Protein AF-A0A6G8DD93-F1 (afdb_monomer_lite)

Radius of gyration: 13.84 Å; chains: 1; bounding box: 37×21×39 Å

Sequence (118 aa):
MFRYVGTKSSLTWDGNDSGITEENYPYACIECGKQSQYQVKDLKKIKTVLNDRMIGFLIEKKLVSQSSNQYFIKAGIPAYVVSCECPGCGIRQHILIGLKEVQPQRYNIYKKSIIVDE

pLDDT: mean 91.11, std 4.94, range [71.0, 96.44]

Foldseek 3Di:
DKDKDWDWDKDKFAAAPVVQQPDWDWDADPPPRDIDTDGPVQWDFCVVPDDPVVVVVCVVVLCWDDDDPFIASDPPWTKTWHWDQDPPPRFIKIWIWTWDDPDNRMIMITGTMIMGDD

Structure (mmCIF, N/CA/C/O backbone):
data_AF-A0A6G8DD93-F1
#
_entry.id   AF-A0A6G8DD93-F1
#
loop_
_atom_site.group_PDB
_atom_site.id
_atom_site.type_symbol
_atom_site.label_atom_id
_atom_site.label_alt_id
_atom_site.label_comp_id
_atom_site.label_asym_id
_atom_site.label_entity_id
_atom_site.label_seq_id
_atom_site.pdbx_PDB_ins_code
_atom_site.Cartn_x
_atom_site.Cartn_y
_atom_site.Cartn_z
_atom_site.occupancy
_atom_site.B_iso_or_equiv
_atom_site.auth_seq_id
_atom_site.auth_comp_id
_atom_site.auth_asym_id
_atom_site.auth_atom_id
_atom_site.pdbx_PDB_model_num
ATOM 1 N N . MET A 1 1 ? -5.812 0.994 19.191 1.00 83.25 1 MET A N 1
ATOM 2 C CA . MET A 1 1 ? -5.527 -0.444 18.924 1.00 83.25 1 MET A CA 1
ATOM 3 C C . MET A 1 1 ? -5.581 -0.623 17.415 1.00 83.25 1 MET A C 1
ATOM 5 O O . MET A 1 1 ? -6.400 0.026 16.790 1.00 83.25 1 MET A O 1
ATOM 9 N N . PHE A 1 2 ? -4.698 -1.410 16.789 1.00 89.56 2 PHE A N 1
ATOM 10 C CA . PHE A 1 2 ? -4.682 -1.472 15.319 1.0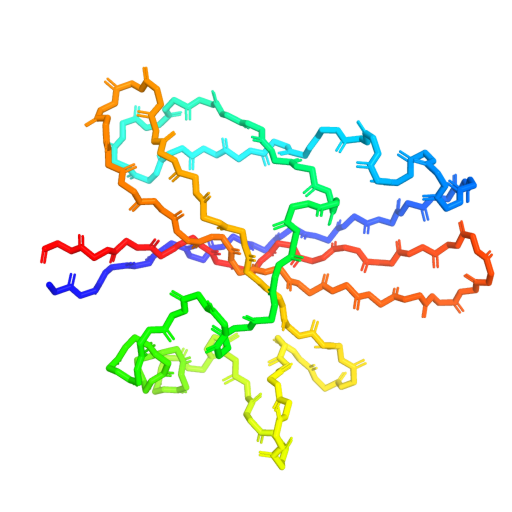0 89.56 2 PHE A CA 1
ATOM 11 C C . PHE A 1 2 ? -5.557 -2.599 14.781 1.00 89.56 2 PHE A C 1
ATOM 13 O O . PHE A 1 2 ? -5.415 -3.752 15.200 1.00 89.56 2 PHE A O 1
ATOM 20 N N . ARG A 1 3 ? -6.380 -2.284 13.777 1.00 90.88 3 ARG A N 1
ATOM 21 C CA . ARG A 1 3 ? -7.102 -3.279 12.974 1.00 90.88 3 ARG A CA 1
ATOM 22 C C . ARG A 1 3 ? -6.700 -3.190 11.516 1.00 90.88 3 ARG A C 1
ATOM 24 O O . ARG A 1 3 ? -6.307 -2.130 11.032 1.00 90.88 3 ARG A O 1
ATOM 31 N N . TYR A 1 4 ? -6.820 -4.306 10.805 1.00 92.25 4 TYR A N 1
ATOM 32 C CA . TYR A 1 4 ? -6.596 -4.326 9.369 1.00 92.25 4 TYR A CA 1
ATOM 33 C C . TYR A 1 4 ? -7.526 -5.298 8.653 1.00 92.25 4 TYR A C 1
ATOM 35 O O . TYR A 1 4 ? -7.932 -6.318 9.206 1.00 92.25 4 TYR A O 1
ATOM 43 N N . VAL A 1 5 ? -7.787 -4.999 7.383 1.00 91.31 5 VAL A N 1
ATOM 44 C CA . VAL A 1 5 ? -8.429 -5.915 6.439 1.00 91.31 5 VAL A CA 1
ATOM 45 C C . VAL A 1 5 ? -7.463 -6.165 5.291 1.00 91.31 5 VAL A C 1
ATOM 47 O O . VAL A 1 5 ? -7.006 -5.234 4.621 1.00 91.31 5 VAL A O 1
ATOM 50 N N . GLY A 1 6 ? -7.129 -7.437 5.072 1.00 85.25 6 GLY A N 1
ATOM 51 C CA . GLY A 1 6 ? -6.342 -7.853 3.919 1.00 85.25 6 GLY A CA 1
ATOM 52 C C . GLY A 1 6 ? -7.145 -7.647 2.639 1.00 85.25 6 GLY A C 1
ATOM 53 O O . GLY A 1 6 ? -8.250 -8.161 2.500 1.00 85.25 6 GLY A O 1
ATOM 54 N N . THR A 1 7 ? -6.584 -6.916 1.684 1.00 76.62 7 THR A N 1
ATOM 55 C CA . THR A 1 7 ? -7.176 -6.720 0.359 1.00 76.62 7 THR A CA 1
ATOM 56 C C . THR A 1 7 ? -6.131 -7.146 -0.653 1.00 76.62 7 THR A C 1
ATOM 58 O O . THR A 1 7 ? -5.123 -6.481 -0.799 1.00 76.62 7 THR A O 1
ATOM 61 N N . LYS A 1 8 ? -6.297 -8.294 -1.314 1.00 71.00 8 LYS A N 1
ATOM 62 C CA . LYS A 1 8 ? -5.358 -8.723 -2.360 1.00 71.00 8 LYS A CA 1
ATOM 63 C C . LYS A 1 8 ? -5.945 -8.358 -3.715 1.00 71.00 8 LYS A C 1
ATOM 65 O O . LYS A 1 8 ? -6.691 -9.144 -4.285 1.00 71.00 8 LYS A O 1
ATOM 70 N N . SER A 1 9 ? -5.604 -7.177 -4.222 1.00 78.88 9 SER A N 1
ATOM 71 C CA . SER A 1 9 ? -5.909 -6.804 -5.606 1.00 78.88 9 SER A CA 1
ATOM 72 C C . SER A 1 9 ? -4.635 -6.354 -6.304 1.00 78.88 9 SER A C 1
ATOM 74 O O . SER A 1 9 ? -3.966 -5.425 -5.848 1.00 78.88 9 SER A O 1
ATOM 76 N N . SER A 1 10 ? -4.308 -7.037 -7.396 1.00 82.81 10 SER A N 1
ATOM 77 C CA . SER A 1 10 ? -3.232 -6.664 -8.306 1.00 82.81 10 SER A CA 1
ATOM 78 C C . SER A 1 10 ? -3.866 -6.063 -9.548 1.00 82.81 10 SER A C 1
ATOM 80 O O . SER A 1 10 ? -4.750 -6.686 -10.132 1.00 82.81 10 SER A O 1
ATOM 82 N N . LEU A 1 11 ? -3.404 -4.888 -9.944 1.00 86.56 11 LEU A N 1
ATOM 83 C CA . LEU A 1 11 ? -3.769 -4.249 -11.197 1.00 86.56 11 LEU A CA 1
ATOM 84 C C . LEU A 1 11 ? -2.490 -3.966 -11.984 1.00 86.56 11 LEU A C 1
ATOM 86 O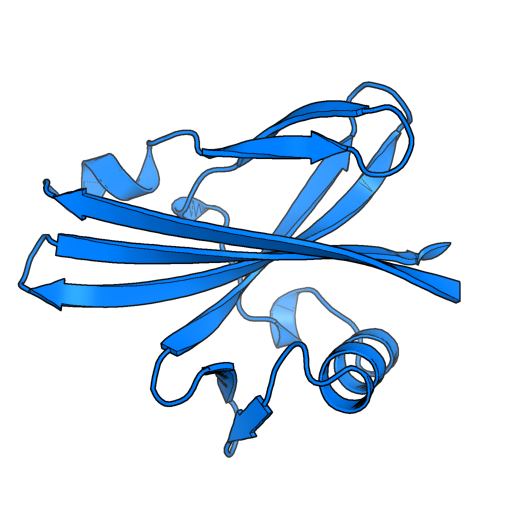 O . LEU A 1 11 ? -1.466 -3.602 -11.403 1.00 86.56 11 LEU A O 1
ATOM 90 N N . THR A 1 12 ? -2.548 -4.176 -13.292 1.00 86.38 12 THR A N 1
ATOM 91 C CA . THR A 1 12 ? -1.510 -3.726 -14.214 1.00 86.38 12 THR A CA 1
ATOM 92 C C . THR A 1 12 ? -2.053 -2.513 -14.933 1.00 86.38 12 THR A C 1
ATOM 94 O O . THR A 1 12 ? -3.122 -2.578 -15.534 1.00 86.38 12 THR A O 1
ATOM 97 N N . TRP A 1 13 ? -1.314 -1.423 -14.838 1.00 88.38 13 TRP A N 1
ATOM 98 C CA . TRP A 1 13 ? -1.592 -0.196 -15.547 1.00 88.38 13 TRP A CA 1
ATOM 99 C C . TRP A 1 13 ? -0.584 -0.051 -16.693 1.00 88.38 13 TRP A C 1
ATOM 101 O O . TRP A 1 13 ? 0.595 -0.383 -16.523 1.00 88.38 13 TRP A O 1
ATOM 111 N N . ASP A 1 14 ? -1.067 0.384 -17.852 1.00 88.69 14 ASP A N 1
ATOM 112 C CA . ASP A 1 14 ? -0.334 0.436 -19.120 1.00 88.69 14 ASP A CA 1
ATOM 113 C C . ASP A 1 14 ? -0.663 1.774 -19.808 1.00 88.69 14 ASP A C 1
ATOM 115 O O . ASP A 1 14 ? -1.783 1.964 -20.287 1.00 88.69 14 ASP A O 1
ATOM 119 N N . GLY A 1 15 ? 0.254 2.747 -19.754 1.00 85.75 15 GLY A N 1
ATOM 120 C CA . GLY A 1 15 ? -0.004 4.124 -20.194 1.00 85.75 15 GLY A CA 1
ATOM 121 C C . GLY A 1 15 ? 1.106 5.122 -19.829 1.00 85.75 15 GLY A C 1
ATOM 122 O O . GLY A 1 15 ? 2.172 4.755 -19.370 1.00 85.75 15 GLY A O 1
ATOM 123 N N . ASN A 1 16 ? 0.882 6.429 -19.966 1.00 84.38 16 ASN A N 1
ATOM 124 C CA . ASN A 1 16 ? 1.900 7.457 -19.665 1.00 84.38 16 ASN A CA 1
ATOM 125 C C . ASN A 1 16 ? 1.996 7.857 -18.176 1.00 84.38 16 ASN A C 1
ATOM 127 O O . ASN A 1 16 ? 0.972 8.012 -17.521 1.00 84.38 16 ASN A O 1
ATOM 131 N N . ASP A 1 17 ? 3.188 8.061 -17.610 1.00 74.44 17 ASP A N 1
ATOM 132 C CA . ASP A 1 17 ? 3.363 8.275 -16.154 1.00 74.44 17 ASP A CA 1
ATOM 133 C C . ASP A 1 17 ? 2.455 9.362 -15.542 1.00 74.44 17 ASP A C 1
ATOM 135 O O . ASP A 1 17 ? 2.026 9.262 -14.394 1.00 74.44 17 ASP A O 1
ATOM 139 N N . SER A 1 18 ? 2.105 10.397 -16.306 1.00 80.00 18 SER A N 1
ATOM 140 C CA . SER A 1 18 ? 1.114 11.390 -15.881 1.00 80.00 18 SER A CA 1
ATOM 141 C C . SER A 1 18 ? -0.274 10.772 -15.638 1.00 80.00 18 SER A C 1
ATOM 143 O O . SER A 1 18 ? -0.910 11.065 -14.629 1.00 80.00 18 SER A O 1
ATOM 145 N N . GLY A 1 19 ? -0.722 9.854 -16.496 1.00 82.62 19 GLY A N 1
ATOM 146 C CA . GLY A 1 19 ? -2.014 9.179 -16.385 1.00 82.62 19 GLY A CA 1
ATOM 147 C C . GLY A 1 19 ? -2.158 8.337 -15.115 1.00 82.62 19 GLY A C 1
ATOM 148 O O . GLY A 1 19 ? -3.164 8.459 -14.420 1.00 82.62 19 GLY A O 1
ATOM 149 N N . ILE A 1 20 ? -1.140 7.554 -14.734 1.00 86.56 20 ILE A N 1
ATOM 150 C CA . ILE A 1 20 ? -1.201 6.740 -13.502 1.00 86.56 20 ILE A CA 1
ATOM 151 C C . ILE A 1 20 ? -1.336 7.616 -12.252 1.00 86.56 20 ILE A C 1
ATOM 153 O O . ILE A 1 20 ? -2.008 7.224 -11.295 1.00 86.56 20 ILE A O 1
ATOM 157 N N . THR A 1 21 ? -0.730 8.810 -12.250 1.00 85.56 21 THR A N 1
ATOM 158 C CA . THR A 1 21 ? -0.805 9.739 -11.112 1.00 85.56 21 THR A CA 1
ATOM 159 C C . THR A 1 21 ? -2.174 10.396 -10.948 1.00 85.56 21 THR A C 1
ATOM 161 O O . THR A 1 21 ? -2.533 10.761 -9.827 1.00 85.56 21 THR A O 1
ATOM 164 N N . GLU A 1 22 ? -2.943 10.515 -12.030 1.00 86.56 22 GLU A N 1
ATOM 165 C CA . GLU A 1 22 ? -4.273 11.134 -12.057 1.00 86.56 22 GLU A CA 1
ATOM 166 C C . GLU A 1 22 ? -5.414 10.112 -11.924 1.00 86.56 22 GLU A C 1
ATOM 168 O O . GLU A 1 22 ? -6.558 10.478 -11.647 1.00 86.56 22 GLU A O 1
ATOM 173 N N . GLU A 1 23 ? -5.115 8.822 -12.066 1.00 89.25 23 GLU A N 1
ATOM 174 C CA . GLU A 1 23 ? -6.109 7.759 -11.982 1.00 89.25 23 GLU A CA 1
ATOM 175 C C . GLU A 1 23 ? -6.597 7.509 -10.547 1.00 89.25 23 GLU A C 1
ATOM 177 O O . GLU A 1 23 ? -5.828 7.499 -9.582 1.00 89.25 23 GLU A O 1
ATOM 182 N N . ASN A 1 24 ? -7.909 7.292 -10.418 1.00 91.62 24 ASN A N 1
ATOM 183 C CA . ASN A 1 24 ? -8.585 7.044 -9.151 1.00 91.62 24 ASN A CA 1
ATOM 184 C C . ASN A 1 24 ? -8.781 5.544 -8.908 1.00 91.62 24 ASN A C 1
ATOM 186 O O . ASN A 1 24 ? -9.514 4.867 -9.628 1.00 91.62 24 ASN A O 1
ATOM 190 N N . TYR A 1 25 ? -8.200 5.042 -7.823 1.00 91.12 25 TYR A N 1
ATOM 191 C CA . TYR A 1 25 ? -8.240 3.635 -7.447 1.00 91.12 25 TYR A CA 1
ATOM 192 C C . TYR A 1 25 ? -9.256 3.391 -6.328 1.00 91.12 25 TYR A C 1
ATOM 194 O O . TYR A 1 25 ? -9.141 3.990 -5.254 1.00 91.12 25 TYR A O 1
ATOM 202 N N . PRO A 1 26 ? -10.236 2.489 -6.517 1.00 91.81 26 PRO A N 1
ATOM 203 C CA . PRO A 1 26 ? -11.305 2.294 -5.550 1.00 91.81 26 PRO A CA 1
ATOM 204 C C . PRO A 1 26 ? -10.869 1.490 -4.315 1.00 91.81 26 PRO A C 1
ATOM 206 O O . PRO A 1 26 ? -10.090 0.521 -4.368 1.00 91.81 26 PRO A O 1
ATOM 209 N N . TYR A 1 27 ? -11.455 1.842 -3.176 1.00 91.81 27 TYR A N 1
ATOM 210 C CA . TYR A 1 27 ? -11.392 1.070 -1.943 1.00 91.81 27 TYR A CA 1
ATOM 211 C C . TYR A 1 27 ? -12.670 1.234 -1.113 1.00 91.81 27 TYR A C 1
ATOM 213 O O . TYR A 1 27 ? -13.379 2.227 -1.228 1.00 91.81 27 TYR A O 1
ATOM 221 N N . ALA A 1 28 ? -12.944 0.255 -0.253 1.00 92.25 28 ALA A N 1
ATOM 222 C CA . ALA A 1 28 ? -14.062 0.302 0.680 1.00 92.25 28 ALA A CA 1
ATOM 223 C C . ALA A 1 28 ? -13.554 0.639 2.083 1.00 92.25 28 ALA A C 1
ATOM 225 O O . ALA A 1 28 ? -12.561 0.064 2.537 1.00 92.25 28 ALA A O 1
ATOM 226 N N . CYS A 1 29 ? -14.256 1.534 2.773 1.00 92.56 29 CYS A N 1
ATOM 227 C CA . CYS A 1 29 ? -14.051 1.790 4.190 1.00 92.56 29 CYS A CA 1
ATOM 228 C C . CYS A 1 29 ? -14.261 0.504 5.000 1.00 92.56 29 CYS A C 1
ATOM 230 O O . CYS A 1 29 ? -15.314 -0.121 4.888 1.00 92.56 29 CYS A O 1
ATOM 232 N N . ILE A 1 30 ? -13.305 0.149 5.862 1.00 91.81 30 ILE A N 1
ATOM 233 C CA . ILE A 1 30 ? -13.420 -1.080 6.662 1.00 91.81 30 ILE A CA 1
ATOM 234 C C . ILE A 1 30 ? -14.486 -1.013 7.770 1.00 91.81 30 ILE A C 1
ATOM 236 O O . ILE A 1 30 ? -14.938 -2.058 8.216 1.00 91.81 30 ILE A O 1
ATOM 240 N N . GLU A 1 31 ? -14.899 0.187 8.197 1.00 92.06 31 GLU A N 1
ATOM 241 C CA . GLU A 1 31 ? -15.916 0.358 9.249 1.00 92.06 31 GLU A CA 1
ATOM 242 C C . GLU A 1 31 ? -17.341 0.400 8.698 1.00 92.06 31 GLU A C 1
ATOM 244 O O . GLU A 1 31 ? -18.227 -0.279 9.197 1.00 92.06 31 GLU A O 1
ATOM 249 N N . CYS A 1 32 ? -17.581 1.230 7.678 1.00 93.50 32 CYS A N 1
ATOM 250 C CA . CYS A 1 32 ? -18.930 1.507 7.177 1.00 93.50 32 CYS A CA 1
ATOM 251 C C . CYS A 1 32 ? -19.180 1.011 5.748 1.00 93.50 32 CYS A C 1
ATOM 253 O O . CYS A 1 32 ? -20.258 1.236 5.207 1.00 93.50 32 CYS A O 1
ATOM 255 N N . GLY A 1 33 ? -18.189 0.399 5.093 1.00 93.00 33 GLY A N 1
ATOM 256 C CA . GLY A 1 33 ? -18.318 -0.153 3.740 1.00 93.00 33 GLY A CA 1
ATOM 257 C C . GLY A 1 33 ? -18.420 0.876 2.607 1.00 93.00 33 GLY A C 1
ATOM 258 O O . GLY A 1 33 ? -18.411 0.486 1.439 1.00 93.00 33 GLY A O 1
ATOM 259 N N . LYS A 1 34 ? -18.4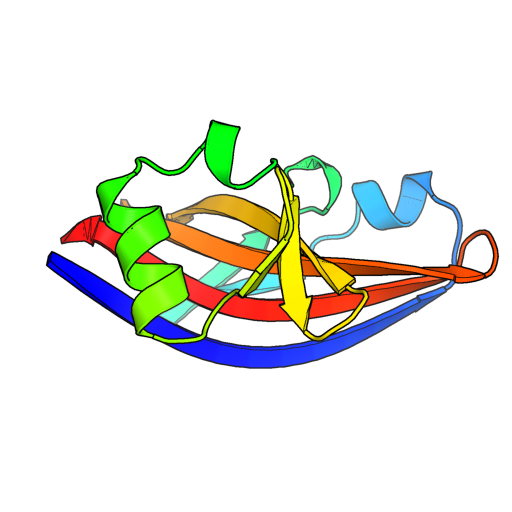88 2.182 2.913 1.00 94.31 34 LYS A N 1
ATOM 260 C CA . LYS A 1 34 ? -18.569 3.251 1.904 1.00 94.31 34 LYS A CA 1
ATOM 261 C C . LYS A 1 34 ? -17.388 3.174 0.935 1.00 94.31 34 LYS A C 1
ATOM 263 O O . LYS A 1 34 ? -16.241 3.042 1.363 1.00 94.31 34 LYS A O 1
ATOM 268 N N . GLN A 1 35 ? -17.685 3.261 -0.360 1.00 94.19 35 GLN A N 1
ATOM 269 C CA . GLN A 1 35 ? -16.675 3.293 -1.414 1.00 94.19 35 GLN A CA 1
ATOM 270 C C . GLN A 1 35 ? -16.034 4.679 -1.489 1.00 94.19 35 GLN A C 1
ATOM 272 O O . GLN A 1 35 ? -16.726 5.698 -1.470 1.00 94.19 35 GLN A O 1
ATOM 277 N N . SER A 1 36 ? -14.715 4.684 -1.604 1.00 93.00 36 SER A N 1
ATOM 278 C CA . SER A 1 36 ? -13.859 5.855 -1.741 1.00 93.00 36 SER A CA 1
ATOM 279 C C . SER A 1 36 ? -12.767 5.566 -2.771 1.00 93.00 36 SER A C 1
ATOM 281 O O . SER A 1 36 ? -12.649 4.449 -3.282 1.00 93.00 36 SER A O 1
ATOM 283 N N . GLN A 1 37 ? -11.970 6.579 -3.096 1.00 93.62 37 GLN A N 1
ATOM 284 C CA . GLN A 1 37 ? -10.905 6.484 -4.088 1.00 93.62 37 GLN A CA 1
ATOM 285 C C . GLN A 1 37 ? -9.617 7.121 -3.561 1.00 93.62 37 GLN A C 1
ATOM 287 O O . GLN A 1 37 ? -9.668 7.991 -2.693 1.00 93.62 37 GLN A O 1
ATOM 292 N N . TYR A 1 38 ? -8.474 6.670 -4.070 1.00 92.62 38 TYR A N 1
ATOM 293 C CA . TYR A 1 38 ? -7.164 7.284 -3.842 1.00 92.62 38 TYR A CA 1
ATOM 294 C C . TYR A 1 38 ? -6.410 7.413 -5.168 1.00 92.62 38 TYR A C 1
ATOM 296 O O . TYR A 1 38 ? -6.697 6.666 -6.103 1.00 92.62 38 TYR A O 1
ATOM 304 N N . GLN A 1 39 ? -5.422 8.305 -5.237 1.00 92.88 39 GLN A N 1
ATOM 305 C CA . GLN A 1 39 ? -4.561 8.456 -6.411 1.00 92.88 39 GLN A CA 1
ATOM 306 C C . GLN A 1 39 ? -3.122 8.039 -6.101 1.00 92.88 39 GLN A C 1
ATOM 308 O O . GLN A 1 39 ? -2.654 8.126 -4.963 1.00 92.88 39 GLN A O 1
ATOM 313 N N . VAL A 1 40 ? -2.386 7.595 -7.124 1.00 91.50 40 VAL A N 1
ATOM 314 C CA . VAL A 1 40 ? -0.976 7.188 -6.967 1.00 91.50 40 VAL A CA 1
ATOM 315 C C . VAL A 1 40 ? -0.088 8.369 -6.568 1.00 91.50 40 VAL A C 1
ATOM 317 O O . VAL A 1 40 ? 0.876 8.182 -5.828 1.00 91.50 40 VAL A O 1
ATOM 320 N N . LYS A 1 41 ? -0.438 9.596 -6.972 1.00 92.94 41 LYS A N 1
ATOM 321 C CA . LYS A 1 41 ? 0.291 10.808 -6.564 1.00 92.94 41 LYS A CA 1
ATOM 322 C C . LYS A 1 41 ? 0.271 11.061 -5.052 1.00 92.94 41 LYS A C 1
ATOM 324 O O . LYS A 1 41 ? 1.164 11.726 -4.534 1.00 92.94 41 LYS A O 1
ATOM 329 N N . ASP A 1 42 ? -0.718 10.511 -4.346 1.00 94.31 42 ASP A N 1
ATOM 330 C CA . ASP A 1 42 ? -0.877 10.677 -2.898 1.00 94.31 42 ASP A CA 1
ATOM 331 C C . ASP A 1 42 ? -0.083 9.637 -2.094 1.00 94.31 42 ASP A C 1
ATOM 333 O O . ASP A 1 42 ? -0.070 9.670 -0.858 1.00 94.31 42 ASP A O 1
ATOM 337 N N . LEU A 1 43 ? 0.588 8.702 -2.778 1.00 94.75 43 LEU A N 1
ATOM 338 C CA . LEU A 1 43 ? 1.431 7.704 -2.140 1.00 94.75 43 LEU A CA 1
ATOM 339 C C . LEU A 1 43 ? 2.613 8.362 -1.438 1.00 94.75 43 LEU A C 1
ATOM 341 O O . LEU A 1 43 ? 3.400 9.114 -2.012 1.00 94.75 43 LEU A O 1
ATOM 345 N N . LYS A 1 44 ? 2.795 7.983 -0.179 1.00 96.00 44 LYS A N 1
ATOM 346 C CA . LYS A 1 44 ? 3.906 8.423 0.654 1.00 96.00 44 LYS A CA 1
ATOM 347 C C . LYS A 1 44 ? 4.687 7.222 1.163 1.00 96.00 44 LYS A C 1
ATOM 349 O O . LYS A 1 44 ? 4.181 6.103 1.272 1.00 96.00 44 LYS A O 1
ATOM 354 N N . LYS A 1 45 ? 5.961 7.442 1.489 1.00 95.31 45 LYS A N 1
ATOM 355 C CA . LYS A 1 45 ? 6.795 6.411 2.123 1.00 95.31 45 LYS A CA 1
ATOM 356 C C . LYS A 1 45 ? 6.240 6.107 3.516 1.00 95.31 45 LYS A C 1
ATOM 358 O O . LYS A 1 45 ? 5.897 7.030 4.249 1.00 95.31 45 LYS A O 1
ATOM 363 N N . ILE A 1 46 ? 6.235 4.837 3.919 1.00 95.06 46 ILE A N 1
ATOM 364 C CA . ILE A 1 46 ? 5.670 4.396 5.209 1.00 95.06 46 ILE A CA 1
ATOM 365 C C . ILE A 1 46 ? 6.173 5.234 6.400 1.00 95.06 46 ILE A C 1
ATOM 367 O O . ILE A 1 46 ? 5.361 5.796 7.130 1.00 95.06 46 ILE A O 1
ATOM 371 N N . LYS A 1 47 ? 7.496 5.417 6.532 1.00 93.44 47 LYS A N 1
ATOM 372 C CA . LYS A 1 47 ? 8.123 6.213 7.612 1.00 93.44 47 LYS A CA 1
ATOM 373 C C . LYS A 1 47 ? 7.740 7.698 7.643 1.00 93.44 47 LYS A C 1
ATO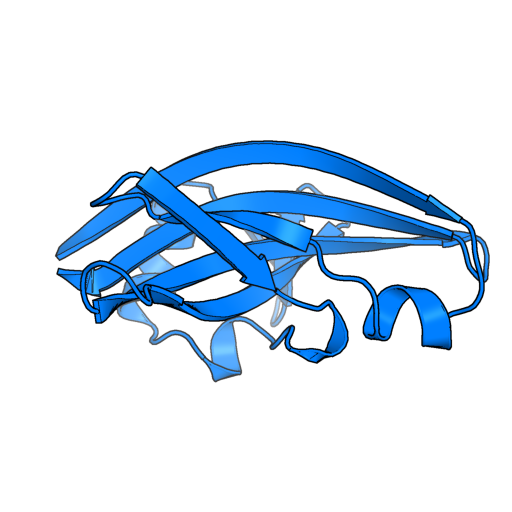M 375 O O . LYS A 1 47 ? 8.004 8.360 8.633 1.00 93.44 47 LYS A O 1
ATOM 380 N N . THR A 1 48 ? 7.171 8.242 6.566 1.00 93.56 48 THR A N 1
ATOM 381 C CA . THR A 1 48 ? 6.768 9.662 6.512 1.00 93.56 48 THR A CA 1
ATOM 382 C C . THR A 1 48 ? 5.349 9.900 7.021 1.00 93.56 48 THR A C 1
ATOM 384 O O . THR A 1 48 ? 4.948 11.046 7.185 1.00 93.56 48 THR A O 1
ATOM 387 N N . VAL A 1 49 ? 4.578 8.831 7.235 1.00 93.69 49 VAL A N 1
ATOM 388 C CA . VAL A 1 49 ? 3.147 8.915 7.550 1.00 93.69 49 VAL A CA 1
ATOM 389 C C . VAL A 1 49 ? 2.790 8.117 8.795 1.00 93.69 49 VAL A C 1
ATOM 391 O O . VAL A 1 49 ? 1.966 8.566 9.584 1.00 93.69 49 VAL A O 1
ATOM 394 N N . LEU A 1 50 ? 3.377 6.930 8.960 1.00 94.25 50 LEU A N 1
ATOM 395 C CA . LEU A 1 50 ? 3.065 6.032 10.065 1.00 94.25 50 LEU A CA 1
ATOM 396 C C . LEU A 1 50 ? 4.091 6.190 11.185 1.00 94.25 50 LEU A C 1
ATOM 398 O O . LEU A 1 50 ? 5.284 6.335 10.924 1.00 94.25 50 LEU A O 1
ATOM 402 N N . ASN A 1 51 ? 3.616 6.114 12.427 1.00 93.31 51 ASN A N 1
ATOM 403 C CA . ASN A 1 51 ? 4.480 6.069 13.603 1.00 93.31 51 ASN A CA 1
ATOM 404 C C . ASN A 1 51 ? 5.118 4.678 13.782 1.00 93.31 51 ASN A C 1
ATOM 406 O O . ASN A 1 51 ? 4.649 3.678 13.230 1.00 93.31 51 ASN A O 1
ATOM 410 N N . ASP A 1 52 ? 6.166 4.604 14.605 1.00 93.12 52 ASP A N 1
ATOM 411 C CA . ASP A 1 52 ? 6.920 3.363 14.832 1.00 93.12 52 ASP A CA 1
ATOM 412 C C . ASP A 1 52 ? 6.057 2.228 15.398 1.00 93.12 52 ASP A C 1
ATOM 414 O O . ASP A 1 52 ? 6.266 1.061 15.064 1.00 93.12 52 ASP A O 1
ATOM 418 N N . ARG A 1 53 ? 5.034 2.558 16.197 1.00 94.69 53 ARG A N 1
ATOM 419 C CA . ARG A 1 53 ? 4.101 1.576 16.766 1.00 94.69 53 ARG A CA 1
ATOM 420 C C . ARG A 1 53 ? 3.309 0.863 15.666 1.00 94.69 53 ARG A C 1
ATOM 422 O O . ARG A 1 53 ? 3.207 -0.363 15.674 1.00 94.69 53 ARG A O 1
ATOM 429 N N . MET A 1 54 ? 2.770 1.617 14.708 1.00 94.62 54 MET A N 1
ATOM 430 C CA . MET A 1 54 ? 2.018 1.059 13.587 1.00 94.62 54 MET A CA 1
ATOM 431 C C . MET A 1 54 ? 2.942 0.315 12.623 1.00 94.62 54 MET A C 1
ATOM 433 O O . MET A 1 54 ? 2.595 -0.768 12.163 1.00 94.62 54 MET A O 1
ATOM 437 N N . ILE A 1 55 ? 4.148 0.832 12.370 1.00 94.75 55 ILE A N 1
ATOM 438 C CA . ILE A 1 55 ? 5.159 0.137 11.559 1.00 94.75 55 ILE A CA 1
ATOM 439 C C . ILE A 1 55 ? 5.512 -1.223 12.174 1.00 94.75 55 ILE A C 1
ATOM 441 O O . ILE A 1 55 ? 5.519 -2.227 11.459 1.00 94.75 55 ILE A O 1
ATOM 445 N N . GLY A 1 56 ? 5.748 -1.272 13.489 1.00 94.88 56 GLY A N 1
ATOM 446 C CA . GLY A 1 56 ? 6.000 -2.515 14.219 1.00 94.88 56 GLY A CA 1
ATOM 447 C C . GLY A 1 56 ? 4.865 -3.524 14.038 1.00 94.88 56 GLY A C 1
ATOM 448 O O . GLY A 1 56 ? 5.117 -4.679 13.698 1.00 94.88 56 GLY A O 1
ATOM 449 N N . PHE A 1 57 ? 3.616 -3.063 14.134 1.00 95.00 57 PHE A N 1
ATOM 450 C CA . PHE A 1 57 ? 2.437 -3.885 13.861 1.00 95.00 57 PHE A CA 1
ATOM 451 C C . PHE A 1 57 ? 2.405 -4.434 12.422 1.00 95.00 57 PHE A C 1
ATOM 453 O O . PHE A 1 57 ? 2.124 -5.619 12.224 1.00 95.00 57 PHE A O 1
ATOM 460 N N . LEU A 1 58 ? 2.728 -3.621 11.406 1.00 94.81 58 LEU A N 1
ATOM 461 C CA . LEU A 1 58 ? 2.752 -4.083 10.010 1.00 94.81 58 LEU A CA 1
ATOM 462 C C . LEU A 1 58 ? 3.783 -5.199 9.783 1.00 94.81 58 LEU A C 1
ATOM 464 O O . LEU A 1 58 ? 3.516 -6.128 9.014 1.00 94.81 58 LEU A O 1
ATOM 468 N N . ILE A 1 59 ? 4.947 -5.108 10.434 1.00 95.00 59 ILE A N 1
ATOM 469 C CA . ILE A 1 59 ? 6.009 -6.120 10.359 1.00 95.00 59 ILE A CA 1
ATOM 470 C C . ILE A 1 59 ? 5.580 -7.394 11.096 1.00 95.00 59 ILE A C 1
ATOM 472 O O . ILE A 1 59 ? 5.663 -8.483 10.529 1.00 95.00 59 ILE A O 1
ATOM 476 N N . GLU A 1 60 ? 5.065 -7.267 12.323 1.00 94.75 60 GLU A N 1
ATOM 477 C CA . GLU A 1 60 ? 4.594 -8.396 13.138 1.00 9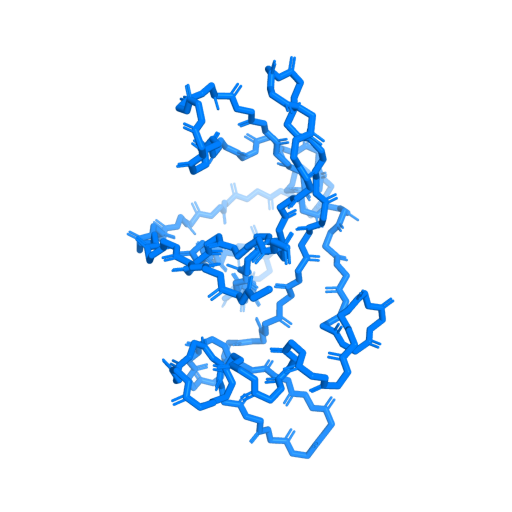4.75 60 GLU A CA 1
ATOM 478 C C . GLU A 1 60 ? 3.511 -9.204 12.405 1.00 94.75 60 GLU A C 1
ATOM 480 O O . GLU A 1 60 ? 3.564 -10.434 12.345 1.00 94.75 60 GLU A O 1
ATOM 485 N N . LYS A 1 61 ? 2.560 -8.513 11.762 1.00 93.50 61 LYS A N 1
ATOM 486 C CA . LYS A 1 61 ? 1.497 -9.138 10.960 1.00 93.50 61 LYS A CA 1
ATOM 487 C C . LYS A 1 61 ? 1.938 -9.551 9.553 1.00 93.50 61 LYS A C 1
ATOM 489 O O . LYS A 1 61 ? 1.104 -10.004 8.770 1.00 93.50 61 LYS A O 1
ATOM 494 N N . LYS A 1 62 ? 3.228 -9.428 9.216 1.00 92.56 62 LYS A N 1
ATOM 495 C CA . LYS A 1 62 ? 3.805 -9.783 7.904 1.00 92.56 62 LYS A CA 1
ATOM 496 C C . LYS A 1 62 ? 3.100 -9.089 6.728 1.00 92.56 62 LYS A C 1
ATOM 498 O O . LYS A 1 62 ? 3.011 -9.634 5.624 1.00 92.56 62 LYS A O 1
ATOM 503 N N . LEU A 1 63 ? 2.574 -7.886 6.960 1.00 93.12 63 LEU A N 1
ATOM 504 C CA . LEU A 1 63 ? 1.964 -7.058 5.916 1.00 93.12 63 LEU A CA 1
ATOM 505 C C . LEU A 1 63 ? 3.037 -6.388 5.060 1.00 93.12 63 LEU A C 1
ATOM 507 O O . LEU A 1 63 ? 2.849 -6.232 3.852 1.00 93.12 63 LEU A O 1
ATOM 511 N N . VAL A 1 64 ? 4.172 -6.070 5.685 1.00 95.12 64 VAL A N 1
ATOM 512 C CA . VAL A 1 64 ? 5.397 -5.613 5.031 1.00 95.12 64 VAL A CA 1
ATOM 513 C C . VAL A 1 64 ? 6.608 -6.367 5.569 1.00 95.12 64 VAL A C 1
ATOM 515 O O . VAL A 1 64 ? 6.616 -6.831 6.707 1.00 95.12 64 VAL A O 1
ATOM 518 N N . SER A 1 65 ? 7.657 -6.434 4.760 1.00 95.19 65 SER A N 1
ATOM 519 C CA . SER A 1 65 ? 9.015 -6.764 5.189 1.00 95.19 65 SER A CA 1
ATOM 520 C C . SER A 1 65 ? 9.886 -5.514 5.136 1.00 95.19 65 SER A C 1
ATOM 522 O O . SER A 1 65 ? 9.745 -4.702 4.220 1.00 95.19 65 SER A O 1
ATOM 524 N N . GLN A 1 66 ? 10.813 -5.380 6.078 1.00 93.94 66 GLN A N 1
ATOM 525 C CA . GLN A 1 66 ? 11.808 -4.314 6.068 1.00 93.94 66 GLN A CA 1
ATOM 526 C C . GLN A 1 66 ? 13.127 -4.832 5.485 1.00 93.94 66 GLN A C 1
ATOM 528 O O . GLN A 1 66 ? 13.588 -5.908 5.855 1.00 93.94 66 GLN A O 1
ATOM 533 N N . SER A 1 67 ? 13.745 -4.047 4.603 1.00 93.12 67 SER A N 1
ATOM 534 C CA . SER A 1 67 ? 15.134 -4.241 4.181 1.00 93.12 67 SER A CA 1
ATOM 535 C C . SER A 1 67 ? 15.846 -2.897 4.212 1.00 93.12 67 SER A C 1
ATOM 537 O O . SER A 1 67 ? 15.454 -1.955 3.517 1.00 93.12 67 SER A O 1
ATOM 539 N N . SER A 1 68 ? 16.880 -2.798 5.047 1.00 87.12 68 SER A N 1
ATOM 540 C CA . SER A 1 68 ? 17.586 -1.545 5.332 1.00 87.12 68 SER A CA 1
ATOM 541 C C . SER A 1 68 ? 16.600 -0.434 5.753 1.00 87.12 68 SER A C 1
ATOM 543 O O . SER A 1 68 ? 15.973 -0.524 6.811 1.00 87.12 68 SER A O 1
ATOM 545 N N . ASN A 1 69 ? 16.415 0.588 4.910 1.00 85.25 69 ASN A N 1
ATOM 546 C CA . ASN A 1 69 ? 15.532 1.736 5.145 1.00 85.25 69 ASN A CA 1
ATOM 547 C C . ASN A 1 69 ? 14.264 1.733 4.280 1.00 85.25 69 ASN A C 1
ATOM 549 O O . ASN A 1 69 ? 13.561 2.743 4.211 1.00 85.25 69 ASN A O 1
ATOM 553 N N . GLN A 1 70 ? 13.972 0.620 3.612 1.00 91.38 70 GLN A N 1
ATOM 554 C CA . GLN A 1 70 ? 12.808 0.473 2.750 1.00 91.38 70 GLN A CA 1
ATOM 555 C C . GLN A 1 70 ? 11.893 -0.641 3.253 1.00 91.38 70 GLN A C 1
ATOM 557 O O . GLN A 1 70 ? 12.320 -1.591 3.913 1.00 91.38 70 GLN A O 1
ATOM 562 N N . TYR A 1 71 ? 10.616 -0.503 2.919 1.00 95.19 71 TYR A N 1
ATOM 563 C CA . TYR A 1 71 ? 9.577 -1.472 3.230 1.00 95.19 71 TYR A CA 1
ATOM 564 C C . TYR A 1 71 ? 9.048 -2.051 1.933 1.00 95.19 71 TYR A C 1
ATOM 566 O O . TYR A 1 71 ? 8.988 -1.356 0.920 1.00 95.19 71 TYR A O 1
ATOM 574 N N . PHE A 1 72 ? 8.654 -3.316 1.974 1.00 95.31 72 PHE A N 1
ATOM 575 C CA . PHE A 1 72 ? 8.227 -4.065 0.803 1.00 95.31 72 PHE A CA 1
ATOM 576 C C . PHE A 1 72 ? 6.973 -4.864 1.132 1.00 95.31 72 PHE A C 1
ATOM 578 O O . PHE A 1 72 ? 6.900 -5.494 2.184 1.00 95.31 72 PHE A O 1
ATOM 585 N N . ILE A 1 73 ? 5.987 -4.873 0.233 1.00 93.00 73 ILE A N 1
ATOM 586 C CA . ILE A 1 73 ? 4.765 -5.684 0.411 1.00 93.00 73 ILE A CA 1
ATOM 587 C C . ILE A 1 73 ? 4.976 -7.167 0.041 1.00 93.00 73 ILE A C 1
ATOM 589 O O . ILE A 1 73 ? 4.180 -8.037 0.418 1.00 93.00 73 ILE A O 1
ATOM 593 N N . LYS A 1 74 ? 6.014 -7.425 -0.767 1.00 89.06 74 LYS A N 1
ATOM 594 C CA . LYS A 1 74 ? 6.582 -8.715 -1.183 1.00 89.06 74 LYS A CA 1
ATOM 595 C C . LYS A 1 74 ? 7.969 -8.467 -1.791 1.00 89.06 74 LYS A C 1
ATOM 597 O O . LYS A 1 74 ? 8.299 -7.323 -2.106 1.00 89.06 74 LYS A O 1
ATOM 602 N N . ALA A 1 75 ? 8.764 -9.521 -1.973 1.00 87.62 75 ALA A N 1
ATOM 603 C CA . ALA A 1 75 ? 10.134 -9.420 -2.478 1.00 87.62 75 ALA A CA 1
ATOM 604 C C . ALA A 1 75 ? 10.228 -8.559 -3.754 1.00 87.62 75 ALA A C 1
ATOM 606 O O . ALA A 1 75 ? 9.538 -8.809 -4.745 1.00 87.62 75 ALA A O 1
ATOM 607 N N . GLY A 1 76 ? 11.063 -7.518 -3.701 1.00 87.62 76 GLY A N 1
ATOM 608 C CA . GLY A 1 76 ? 11.315 -6.617 -4.825 1.00 87.62 76 GLY A CA 1
ATOM 609 C C . GLY A 1 76 ? 10.161 -5.682 -5.205 1.00 87.62 76 GLY A C 1
ATOM 610 O O . GLY A 1 76 ? 10.214 -5.125 -6.299 1.00 87.62 76 GLY A O 1
ATOM 611 N N . ILE A 1 77 ? 9.128 -5.518 -4.364 1.00 93.19 77 ILE A N 1
ATOM 612 C CA . ILE A 1 77 ? 8.043 -4.541 -4.579 1.00 93.19 77 ILE A CA 1
ATOM 613 C C . ILE A 1 77 ? 7.968 -3.559 -3.405 1.00 93.19 77 ILE A C 1
ATOM 615 O O . ILE A 1 77 ? 7.486 -3.950 -2.332 1.00 93.19 77 ILE A O 1
ATOM 619 N N . PRO A 1 78 ? 8.435 -2.309 -3.594 1.00 95.31 78 PRO A N 1
ATOM 620 C CA . PRO A 1 78 ? 8.392 -1.274 -2.568 1.00 95.31 78 PRO A CA 1
ATOM 621 C C . PRO A 1 78 ? 6.972 -1.026 -2.059 1.00 95.31 78 PRO A C 1
ATOM 623 O O . PRO A 1 78 ? 6.010 -1.077 -2.824 1.00 95.31 78 PRO A O 1
ATOM 626 N N . ALA A 1 79 ? 6.857 -0.772 -0.759 1.00 95.88 79 ALA A N 1
ATOM 627 C CA . ALA A 1 79 ? 5.613 -0.481 -0.069 1.00 95.88 79 ALA A CA 1
ATOM 628 C C . ALA A 1 79 ? 5.472 1.018 0.210 1.00 95.88 79 ALA A C 1
ATOM 630 O O . ALA A 1 79 ? 6.378 1.671 0.736 1.00 95.88 79 ALA A O 1
ATOM 631 N N . TYR A 1 80 ? 4.284 1.522 -0.074 1.00 96.44 80 TYR A N 1
ATOM 632 C CA . TYR A 1 80 ? 3.837 2.886 0.134 1.00 96.44 80 TYR A CA 1
ATOM 633 C C . TYR A 1 80 ? 2.533 2.879 0.922 1.00 96.44 80 TYR A C 1
ATOM 635 O O . TYR A 1 80 ? 1.873 1.846 1.075 1.00 96.44 80 TYR A O 1
ATOM 643 N N . VAL A 1 81 ? 2.166 4.049 1.421 1.00 96.38 81 VAL A N 1
ATOM 644 C CA . VAL A 1 81 ? 0.917 4.257 2.137 1.00 96.38 81 VAL A CA 1
ATOM 645 C C . VAL A 1 81 ? 0.222 5.504 1.621 1.00 96.38 81 VAL A C 1
ATOM 647 O O . VAL A 1 81 ? 0.870 6.514 1.352 1.00 96.38 81 VAL A O 1
ATOM 650 N N . VAL A 1 82 ? -1.098 5.436 1.526 1.00 95.81 82 VAL A N 1
ATOM 651 C CA . VAL A 1 82 ? -1.954 6.618 1.419 1.00 95.81 82 VAL A CA 1
ATOM 652 C C . VAL A 1 82 ? -2.867 6.663 2.640 1.00 95.81 82 VAL A C 1
ATOM 654 O O . VAL A 1 82 ? -3.385 5.634 3.077 1.00 95.81 82 VAL A O 1
ATOM 657 N N . SER A 1 83 ? -3.004 7.849 3.227 1.00 95.38 83 SER A N 1
ATOM 658 C CA . SER A 1 83 ? -3.882 8.087 4.372 1.00 95.38 83 SER A CA 1
ATOM 659 C C . SER A 1 83 ? -5.106 8.841 3.906 1.00 95.38 83 SER A C 1
ATOM 661 O O . SER A 1 83 ? -4.977 9.937 3.365 1.00 95.38 83 SER A O 1
ATOM 663 N N . CYS A 1 84 ? -6.278 8.280 4.158 1.00 93.56 84 CYS A N 1
ATOM 664 C CA . CYS A 1 84 ? -7.543 8.860 3.742 1.00 93.56 84 CYS A CA 1
ATOM 665 C C . CYS A 1 84 ? -8.512 8.863 4.921 1.00 93.56 84 CYS A C 1
ATOM 667 O O . CYS A 1 84 ? -8.548 7.922 5.713 1.00 93.56 84 CYS A O 1
ATOM 669 N N . GLU A 1 85 ? -9.316 9.911 5.026 1.00 94.56 85 GLU A N 1
ATOM 670 C CA . GLU A 1 85 ? -10.442 9.946 5.951 1.00 94.56 85 GLU A CA 1
ATOM 671 C C . GLU A 1 85 ? -11.692 9.430 5.239 1.00 94.56 85 GLU A C 1
ATOM 673 O O . GLU A 1 85 ? -11.966 9.799 4.096 1.00 94.56 85 GLU A O 1
ATOM 678 N N . CYS A 1 86 ? -12.436 8.530 5.877 1.00 93.50 86 CYS A N 1
ATOM 679 C CA . CYS A 1 86 ? -13.664 8.018 5.292 1.00 93.50 86 CYS A CA 1
ATOM 680 C C . CYS A 1 86 ? -14.746 9.113 5.294 1.00 93.50 86 CYS A C 1
ATOM 682 O O . CYS A 1 86 ? -15.194 9.507 6.369 1.00 93.50 86 CYS A O 1
ATOM 684 N N . PRO A 1 87 ? -15.306 9.509 4.137 1.00 92.69 87 PRO A N 1
ATOM 685 C CA . PRO A 1 87 ? -16.360 10.524 4.067 1.00 92.69 87 PRO A CA 1
ATOM 686 C C . PRO A 1 87 ? -17.726 10.021 4.571 1.00 92.69 87 PRO A C 1
ATOM 688 O O . PRO A 1 87 ? -18.750 10.656 4.333 1.00 92.69 87 PRO A O 1
ATOM 691 N N . GLY A 1 88 ? -17.800 8.805 5.116 1.00 93.19 88 GLY A N 1
ATOM 692 C CA . GLY A 1 88 ? -19.015 8.220 5.687 1.00 93.19 88 GLY A CA 1
ATOM 693 C C . GLY A 1 88 ? -18.990 8.232 7.210 1.00 93.19 88 GLY A C 1
ATOM 694 O O . GLY A 1 88 ? -19.901 8.763 7.826 1.00 93.19 88 GLY A O 1
ATOM 695 N N . CYS A 1 89 ? -17.949 7.645 7.804 1.00 94.12 89 CYS A N 1
ATOM 696 C CA . CYS A 1 89 ? -17.819 7.508 9.259 1.00 94.12 89 CYS A CA 1
ATOM 697 C C . CYS A 1 89 ? -16.691 8.352 9.876 1.00 94.12 89 CYS A C 1
ATOM 699 O O . CYS A 1 89 ? -16.456 8.239 11.072 1.00 94.12 89 CYS A O 1
ATOM 701 N N . GLY A 1 90 ? -15.957 9.144 9.087 1.00 93.31 90 GLY A N 1
ATOM 702 C CA . GLY A 1 90 ? -14.871 10.010 9.568 1.00 93.31 90 GLY A CA 1
ATOM 703 C C . GLY A 1 90 ? -13.601 9.277 10.010 1.00 93.31 90 GLY A C 1
ATOM 704 O O . GLY A 1 90 ? -12.614 9.912 10.365 1.00 93.31 90 GLY A O 1
ATOM 705 N N . ILE A 1 91 ? -13.577 7.940 9.992 1.00 93.88 91 ILE A N 1
ATOM 706 C CA 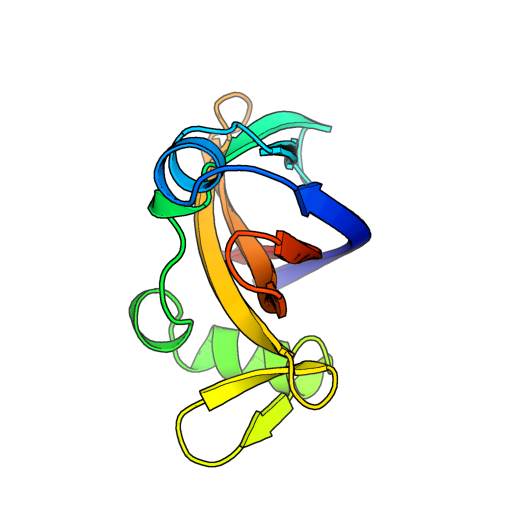. ILE A 1 91 ? -12.393 7.207 10.443 1.00 93.88 91 ILE A CA 1
ATOM 707 C C . ILE A 1 91 ? -11.224 7.404 9.472 1.00 93.88 91 ILE A C 1
ATOM 709 O O . ILE A 1 91 ? -11.378 7.310 8.247 1.00 93.88 91 ILE A O 1
ATOM 713 N N . ARG A 1 92 ? -10.031 7.624 10.025 1.00 93.81 92 ARG A N 1
ATOM 714 C CA . ARG A 1 92 ? -8.789 7.668 9.256 1.00 93.81 92 ARG A CA 1
ATOM 715 C C . ARG A 1 92 ? -8.293 6.256 8.966 1.00 93.81 92 ARG A C 1
ATOM 717 O O . ARG A 1 92 ? -8.174 5.431 9.865 1.00 93.81 92 ARG A O 1
ATOM 724 N N . GLN A 1 93 ? -7.975 6.001 7.702 1.00 94.12 93 GLN A N 1
ATOM 725 C CA . GLN A 1 93 ? -7.497 4.712 7.216 1.00 94.12 93 GLN A CA 1
ATOM 726 C C . GLN A 1 93 ? -6.189 4.883 6.459 1.00 94.12 93 GLN A C 1
ATOM 728 O O . GLN A 1 93 ? -5.987 5.862 5.740 1.00 94.12 93 GLN A O 1
ATOM 733 N N . HIS A 1 94 ? -5.320 3.896 6.597 1.00 95.62 94 HIS A N 1
ATOM 734 C CA . HIS A 1 94 ? -4.029 3.810 5.941 1.00 95.62 94 HIS A CA 1
ATOM 735 C C . HIS A 1 94 ? -4.059 2.636 4.969 1.00 95.62 94 HIS A C 1
ATOM 737 O O . HIS A 1 94 ? -4.168 1.479 5.374 1.00 95.62 94 HIS A O 1
ATOM 743 N N . ILE A 1 95 ? -3.981 2.920 3.675 1.00 95.19 95 ILE A N 1
ATOM 744 C CA . ILE A 1 95 ? -4.015 1.899 2.630 1.00 95.19 95 ILE A CA 1
ATOM 745 C C . ILE A 1 95 ? -2.575 1.563 2.258 1.00 95.19 95 ILE A C 1
ATOM 747 O O . ILE A 1 95 ? -1.828 2.419 1.788 1.00 95.19 95 ILE A O 1
ATOM 751 N N . LEU A 1 96 ? -2.191 0.309 2.474 1.00 95.88 96 LEU A N 1
ATOM 752 C CA . LEU A 1 96 ? -0.878 -0.218 2.137 1.00 95.88 96 LEU A CA 1
ATOM 753 C C . LEU A 1 96 ? -0.857 -0.670 0.675 1.00 95.88 96 LEU A C 1
ATOM 755 O O . LEU A 1 96 ? -1.601 -1.579 0.282 1.00 95.88 96 LEU A O 1
ATOM 759 N N . ILE A 1 97 ? 0.020 -0.052 -0.112 1.00 95.75 97 ILE A N 1
ATOM 760 C CA . ILE A 1 97 ? 0.085 -0.221 -1.564 1.00 95.75 97 ILE A CA 1
ATOM 761 C C . ILE A 1 97 ? 1.512 -0.575 -1.969 1.00 95.75 97 ILE A C 1
ATOM 763 O O . ILE A 1 97 ? 2.469 0.048 -1.522 1.00 95.75 97 ILE A O 1
ATOM 767 N N . GLY A 1 98 ? 1.670 -1.581 -2.819 1.00 95.31 98 GLY A N 1
ATOM 768 C CA . GLY A 1 98 ? 2.916 -1.839 -3.524 1.00 95.31 98 GLY A CA 1
ATOM 769 C C . GLY A 1 98 ? 2.870 -1.277 -4.931 1.00 95.31 98 GLY A C 1
ATOM 770 O O . GLY A 1 98 ? 1.886 -1.495 -5.632 1.00 95.31 98 GLY A O 1
ATOM 771 N N . LEU A 1 99 ? 3.939 -0.617 -5.356 1.00 93.25 99 LEU A N 1
ATOM 772 C CA . LEU A 1 99 ? 4.060 -0.071 -6.706 1.00 93.25 99 LEU A CA 1
ATOM 773 C C . LEU A 1 99 ? 5.394 -0.513 -7.304 1.00 93.25 99 LEU A C 1
ATOM 775 O O . LEU A 1 99 ? 6.439 -0.363 -6.670 1.00 93.25 99 LEU A O 1
ATOM 779 N N . LYS A 1 100 ? 5.358 -1.093 -8.506 1.00 92.62 100 LYS A N 1
ATOM 780 C CA . LYS A 1 100 ? 6.560 -1.498 -9.240 1.00 92.62 100 LYS A CA 1
ATOM 781 C C . LYS A 1 100 ? 6.384 -1.251 -10.729 1.00 92.62 100 LYS A C 1
ATOM 783 O O . LYS A 1 100 ? 5.508 -1.853 -11.345 1.00 92.62 100 LYS A O 1
ATOM 788 N N . GLU A 1 101 ? 7.272 -0.450 -11.292 1.00 91.19 101 GLU A N 1
ATOM 789 C CA . GLU A 1 101 ? 7.452 -0.359 -12.736 1.00 91.19 101 GLU A CA 1
ATOM 790 C C . GLU A 1 101 ? 8.025 -1.678 -13.266 1.00 91.19 101 GLU A C 1
ATOM 792 O O . GLU A 1 101 ? 8.980 -2.229 -12.705 1.00 91.19 101 GLU A O 1
ATOM 797 N N . VAL A 1 102 ? 7.396 -2.233 -14.298 1.00 90.31 102 VAL A N 1
ATOM 798 C CA . VAL A 1 102 ? 7.846 -3.473 -14.950 1.00 90.31 102 VAL A CA 1
ATOM 799 C C . VAL A 1 102 ? 8.450 -3.219 -16.322 1.00 90.31 102 VAL A C 1
ATOM 801 O O . VAL A 1 102 ? 9.325 -3.972 -16.739 1.00 90.31 102 VAL A O 1
ATOM 804 N N . GLN A 1 103 ? 7.994 -2.170 -16.998 1.00 87.94 103 GLN A N 1
ATOM 805 C CA . GLN A 1 103 ? 8.518 -1.622 -18.246 1.00 87.94 103 GLN A CA 1
ATOM 806 C C . GLN A 1 103 ? 8.279 -0.106 -18.191 1.00 87.94 103 GLN A C 1
ATOM 808 O O . GLN A 1 103 ? 7.399 0.302 -17.426 1.00 87.94 103 GLN A O 1
ATOM 813 N N . PRO A 1 104 ? 8.998 0.709 -18.985 1.00 88.19 104 PRO A N 1
ATOM 814 C CA . PRO A 1 104 ? 8.662 2.120 -19.133 1.00 88.19 104 PRO A CA 1
ATOM 815 C C . PRO A 1 104 ? 7.161 2.255 -19.346 1.00 88.19 104 PRO A C 1
ATOM 817 O O . PRO A 1 104 ? 6.621 1.527 -20.184 1.00 88.19 104 PRO A O 1
ATOM 820 N N . GLN A 1 105 ? 6.498 3.123 -18.577 1.00 85.94 105 GLN A N 1
ATOM 821 C CA . GLN A 1 105 ? 5.063 3.380 -18.743 1.00 85.94 105 GLN A CA 1
ATOM 822 C C . GLN A 1 105 ? 4.139 2.189 -18.395 1.00 85.94 105 GLN A C 1
ATOM 824 O O . GLN A 1 105 ? 2.942 2.194 -18.673 1.00 85.94 105 GLN A O 1
ATOM 829 N N . ARG A 1 106 ? 4.657 1.156 -17.718 1.00 89.44 106 ARG A N 1
ATOM 830 C CA . ARG A 1 106 ? 3.864 -0.000 -17.285 1.00 89.44 106 ARG A CA 1
ATOM 831 C C . ARG A 1 106 ? 4.142 -0.351 -15.835 1.00 89.44 106 ARG A C 1
ATOM 833 O O . ARG A 1 106 ? 5.248 -0.755 -15.463 1.00 89.44 106 ARG A O 1
ATOM 840 N N . TYR A 1 107 ? 3.101 -0.286 -15.014 1.00 91.50 107 TYR A N 1
ATOM 841 C CA . TYR A 1 107 ? 3.206 -0.435 -13.567 1.00 91.50 107 TYR A CA 1
ATOM 842 C C . TYR A 1 107 ? 2.314 -1.557 -13.055 1.00 91.50 107 TYR A C 1
ATOM 844 O O . TYR A 1 107 ? 1.159 -1.705 -13.445 1.00 91.50 107 TYR A O 1
ATOM 852 N N . ASN A 1 108 ? 2.840 -2.327 -12.108 1.00 91.62 108 ASN A N 1
ATOM 853 C CA . ASN A 1 108 ? 2.029 -3.190 -11.271 1.00 91.62 108 ASN A CA 1
ATOM 854 C C . ASN A 1 108 ? 1.711 -2.485 -9.953 1.00 91.62 108 ASN A C 1
ATOM 856 O O . ASN A 1 108 ? 2.617 -2.093 -9.208 1.00 91.62 108 ASN A O 1
ATOM 860 N N . ILE A 1 109 ? 0.420 -2.408 -9.652 1.00 91.81 109 ILE A N 1
ATOM 861 C CA . ILE A 1 109 ? -0.136 -1.781 -8.460 1.00 91.81 109 ILE A CA 1
ATOM 862 C C . ILE A 1 109 ? -0.790 -2.867 -7.616 1.00 91.81 109 ILE A C 1
ATOM 864 O O . ILE A 1 109 ? -1.660 -3.611 -8.068 1.00 91.81 109 ILE A O 1
ATOM 868 N N . TYR A 1 110 ? -0.363 -2.967 -6.368 1.00 91.44 110 TYR A N 1
ATOM 869 C CA . TYR A 1 110 ? -0.797 -3.992 -5.435 1.00 91.44 110 TYR A CA 1
ATOM 870 C C . TYR A 1 110 ? -1.422 -3.331 -4.219 1.00 91.44 110 TYR A C 1
ATOM 872 O O . TYR A 1 110 ? -0.712 -2.920 -3.303 1.00 91.44 110 TYR A O 1
ATOM 880 N N . LYS A 1 111 ? -2.749 -3.290 -4.149 1.00 88.31 111 LYS A N 1
ATOM 881 C CA . LYS A 1 111 ? -3.408 -3.031 -2.865 1.00 88.31 111 LYS A CA 1
ATOM 882 C C . LYS A 1 111 ? -3.197 -4.275 -2.003 1.00 88.31 111 LYS A C 1
ATOM 884 O O . LYS A 1 111 ? -3.409 -5.384 -2.502 1.00 88.31 111 LYS A O 1
ATOM 889 N N . LYS A 1 112 ? -2.699 -4.100 -0.775 1.00 87.19 112 LYS A N 1
ATOM 890 C CA . LYS A 1 112 ? -2.339 -5.206 0.131 1.00 87.19 112 LYS A CA 1
ATOM 891 C C . LYS A 1 112 ? -3.257 -5.283 1.346 1.00 87.19 112 LYS A C 1
ATOM 893 O O . LYS A 1 112 ? -3.754 -6.362 1.669 1.00 87.19 112 LYS A O 1
ATOM 898 N N . SER A 1 113 ? -3.434 -4.159 2.034 1.00 92.00 113 SER A N 1
ATOM 899 C CA . SER A 1 113 ? -4.208 -4.069 3.273 1.00 92.00 113 SER A CA 1
ATOM 900 C C . SER A 1 113 ? -4.711 -2.650 3.495 1.00 92.00 113 SER A C 1
ATOM 902 O O . SER A 1 113 ? -4.091 -1.695 3.035 1.00 92.00 113 SER A O 1
ATOM 904 N N . ILE A 1 114 ? -5.798 -2.521 4.249 1.00 93.12 114 ILE A N 1
ATOM 905 C CA . ILE A 1 114 ? -6.261 -1.252 4.820 1.00 93.12 114 ILE A CA 1
ATOM 906 C C . ILE A 1 114 ? -6.136 -1.369 6.339 1.00 93.12 114 ILE A C 1
ATOM 908 O O . ILE A 1 114 ? -6.557 -2.385 6.891 1.00 93.12 114 ILE A O 1
ATOM 912 N N . ILE A 1 115 ? -5.529 -0.377 6.989 1.00 94.38 115 ILE A N 1
ATOM 913 C CA . ILE A 1 115 ? -5.246 -0.339 8.431 1.00 94.38 115 ILE A CA 1
ATOM 914 C C . ILE A 1 115 ? -5.930 0.880 9.060 1.00 94.38 115 ILE A C 1
ATOM 916 O O . ILE A 1 115 ? -5.962 1.943 8.445 1.00 94.38 115 ILE A O 1
ATOM 920 N N . VAL A 1 116 ? -6.437 0.746 10.283 1.00 93.12 116 VAL A N 1
ATOM 921 C CA . VAL A 1 116 ? -6.965 1.860 11.094 1.00 93.12 116 VAL A CA 1
ATOM 922 C C . VAL A 1 116 ? -6.351 1.842 12.490 1.00 93.12 116 VAL A C 1
ATOM 924 O O . VAL A 1 116 ? -5.974 0.775 12.988 1.00 93.12 116 VAL A O 1
ATOM 927 N N . ASP A 1 117 ? -6.248 3.022 13.098 1.00 85.56 117 ASP A N 1
ATOM 928 C CA . ASP A 1 117 ? -5.920 3.187 14.515 1.00 85.56 117 ASP A CA 1
ATOM 929 C C . ASP A 1 117 ? -7.205 3.506 15.286 1.00 85.56 117 ASP A C 1
ATOM 931 O O . ASP A 1 117 ? -7.864 4.500 14.978 1.00 85.56 117 ASP A O 1
ATOM 935 N N . GLU A 1 118 ? -7.572 2.627 16.221 1.00 71.88 118 GLU A N 1
ATOM 936 C CA . GLU A 1 118 ? -8.683 2.807 17.173 1.00 71.88 118 GLU A CA 1
ATOM 937 C C . GLU A 1 118 ? -8.261 3.582 18.423 1.00 71.88 118 GLU A C 1
ATOM 939 O O . GLU A 1 118 ? -7.231 3.190 19.034 1.00 71.88 118 GLU A O 1
#

Secondary structure (DSSP, 8-state):
-EEEEEEEEEEEEES-HHHHHHPEEEEE-TTT--EEEEEGGG-EEGGGTS-HHHHHHHHHTTS-EEETTEEEEETTEEEEEEEEE-TTT--EEEEEEEEEEEETTEEEEEEEEEEEE-